Protein AF-U6DVF8-F1 (afdb_monomer_lite)

Organism: Neovison vison (NCBI:txid452646)

InterPro domains:
  IPR003130 Dynamin GTPase effector [PF02212] (19-79)
  IPR003130 Dynamin GTPase effector [SM00302] (17-79)
  IPR020850 GTPase effector domain [PS51388] (22-79)
  IPR022812 Dynamin [PTHR11566] (7-79)

Foldseek 3Di:
DPDPPVVVVVVVVPDPVVVVVVVVVVVVVVVVVVVVVVCCVVVVVVCCCVVPVVVVVCCVVPPVVVVQVPDPPVVVVVD

Sequence (79 aa):
TESDENGQAENFSMDPQLERQVETIRNLVDSYMSIINKCIRDLIPKTIMHLMINNVKDFINSELLAQLYSSEDQNTLME

Radius of gyration: 30.93 Å; chains: 1; bounding box: 48×21×90 Å

Structure (mmCIF, N/CA/C/O backbone):
data_AF-U6DVF8-F1
#
_entry.id   AF-U6DVF8-F1
#
loop_
_atom_site.group_PDB
_atom_site.id
_atom_site.type_symbol
_atom_site.label_atom_id
_atom_site.label_alt_id
_atom_site.label_comp_id
_atom_site.label_asym_id
_atom_site.label_entity_id
_atom_site.label_seq_id
_atom_site.pdbx_PDB_ins_code
_atom_site.Cartn_x
_atom_site.Cartn_y
_atom_site.Cartn_z
_atom_site.occupancy
_atom_site.B_iso_or_equiv
_atom_site.auth_seq_id
_atom_site.auth_comp_id
_atom_site.auth_asym_id
_atom_site.auth_atom_id
_atom_site.pdbx_PDB_model_num
ATOM 1 N N . THR A 1 1 ? -4.742 2.835 -60.206 1.00 39.56 1 THR A N 1
ATOM 2 C CA . THR A 1 1 ? -3.450 3.150 -59.562 1.00 39.56 1 THR A CA 1
ATOM 3 C C . THR A 1 1 ? -3.553 2.896 -58.062 1.00 39.56 1 THR A C 1
ATOM 5 O O . THR A 1 1 ? -3.167 3.740 -57.277 1.00 39.56 1 THR A O 1
ATOM 8 N N . GLU A 1 2 ? -4.104 1.747 -57.651 1.00 42.78 2 GLU A N 1
ATOM 9 C CA . GLU A 1 2 ? -4.485 1.463 -56.247 1.00 42.78 2 GLU A CA 1
ATOM 10 C C . GLU A 1 2 ? -3.836 0.167 -55.724 1.00 42.78 2 GLU A C 1
ATOM 12 O O . GLU A 1 2 ? -4.364 -0.495 -54.840 1.00 42.78 2 GLU A O 1
ATOM 17 N N . SER A 1 3 ? -2.698 -0.242 -56.295 1.00 47.59 3 SER A N 1
ATOM 18 C CA . SER A 1 3 ? -2.039 -1.513 -55.947 1.00 47.59 3 SER A CA 1
ATOM 19 C C . SER A 1 3 ? -0.683 -1.350 -55.249 1.00 47.59 3 SER A C 1
ATOM 21 O O . SER A 1 3 ? -0.085 -2.358 -54.895 1.00 47.59 3 SER A O 1
ATOM 23 N N . ASP A 1 4 ? -0.224 -0.118 -54.994 1.00 48.84 4 ASP A N 1
ATOM 24 C CA . ASP A 1 4 ? 1.127 0.146 -54.463 1.00 48.84 4 ASP A CA 1
ATOM 25 C C . ASP A 1 4 ? 1.176 0.553 -52.974 1.00 48.84 4 ASP A C 1
ATOM 27 O O . ASP A 1 4 ? 2.251 0.550 -52.379 1.00 48.84 4 ASP A O 1
ATOM 31 N N . GLU A 1 5 ? 0.043 0.846 -52.322 1.00 50.84 5 GLU A N 1
ATOM 32 C CA . GLU A 1 5 ? 0.043 1.254 -50.900 1.00 50.84 5 GLU A CA 1
ATOM 33 C C . GLU A 1 5 ? -0.000 0.062 -49.925 1.00 50.84 5 GLU A C 1
ATOM 35 O O . GLU A 1 5 ? 0.556 0.130 -48.828 1.00 50.84 5 GLU A O 1
ATOM 40 N N . ASN A 1 6 ? -0.574 -1.076 -50.335 1.00 48.31 6 ASN A N 1
ATOM 41 C CA . ASN A 1 6 ? -0.686 -2.263 -49.475 1.00 48.31 6 ASN A CA 1
ATOM 42 C C . ASN A 1 6 ? 0.633 -3.057 -49.348 1.00 48.31 6 ASN A C 1
ATOM 44 O O . ASN A 1 6 ? 0.772 -3.869 -48.441 1.00 48.31 6 ASN A O 1
ATOM 48 N N . GLY A 1 7 ? 1.615 -2.813 -50.227 1.00 48.00 7 GLY A N 1
ATOM 49 C CA . GLY A 1 7 ? 2.938 -3.453 -50.178 1.00 48.00 7 GLY A CA 1
ATOM 50 C C . GLY A 1 7 ? 3.954 -2.753 -49.264 1.00 48.00 7 GLY A C 1
ATOM 51 O O . GLY A 1 7 ? 4.976 -3.338 -48.915 1.00 48.00 7 GLY A O 1
ATOM 52 N N . GLN A 1 8 ? 3.698 -1.506 -48.849 1.00 50.69 8 GLN A N 1
ATOM 53 C CA . GLN A 1 8 ? 4.603 -0.772 -47.953 1.00 50.69 8 GLN A CA 1
ATOM 54 C C . GLN A 1 8 ? 4.385 -1.115 -46.475 1.00 50.69 8 GLN A C 1
ATOM 56 O O . GLN A 1 8 ? 5.359 -1.197 -45.730 1.00 50.69 8 GLN A O 1
ATOM 61 N N . ALA A 1 9 ? 3.144 -1.374 -46.049 1.00 53.62 9 ALA A N 1
ATOM 62 C CA . ALA A 1 9 ? 2.840 -1.735 -44.661 1.00 53.62 9 ALA A CA 1
ATOM 63 C C . ALA A 1 9 ? 3.451 -3.091 -44.251 1.00 53.62 9 ALA A C 1
ATOM 65 O O . ALA A 1 9 ? 3.959 -3.225 -43.138 1.00 53.62 9 ALA A O 1
ATOM 66 N N . GLU A 1 10 ? 3.483 -4.070 -45.161 1.00 51.84 10 GLU A N 1
ATOM 67 C CA . GLU A 1 10 ? 4.139 -5.364 -44.916 1.00 51.84 10 GLU A CA 1
ATOM 68 C C . GLU A 1 10 ? 5.674 -5.251 -44.880 1.00 51.84 10 GLU A C 1
ATOM 70 O O . GLU A 1 10 ? 6.324 -5.976 -44.129 1.00 51.84 10 GLU A O 1
ATOM 75 N N . ASN A 1 11 ? 6.264 -4.282 -45.591 1.00 52.91 11 ASN A N 1
ATOM 76 C CA . ASN A 1 11 ? 7.709 -4.028 -45.559 1.00 52.91 11 ASN A CA 1
ATOM 77 C C . ASN A 1 11 ? 8.185 -3.320 -44.274 1.00 52.91 11 ASN A C 1
ATOM 79 O O . ASN A 1 11 ? 9.329 -3.518 -43.872 1.00 52.91 11 ASN A O 1
ATOM 83 N N . PHE A 1 12 ? 7.334 -2.544 -43.588 1.00 55.84 12 PHE A N 1
ATOM 84 C CA . PHE A 1 12 ? 7.664 -1.986 -42.262 1.00 55.84 12 PHE A CA 1
ATOM 85 C C . PHE A 1 12 ? 7.680 -3.052 -41.157 1.00 55.84 12 PHE A C 1
ATOM 87 O O . PHE A 1 12 ? 8.388 -2.901 -40.163 1.00 55.84 12 PHE A O 1
ATOM 94 N N . SER A 1 13 ? 6.920 -4.138 -41.330 1.00 55.16 13 SER A N 1
ATOM 95 C CA . SER A 1 13 ? 6.832 -5.245 -40.369 1.00 55.16 13 SER A CA 1
ATOM 96 C C . SER A 1 13 ? 8.115 -6.085 -40.275 1.00 55.16 13 SER A C 1
ATOM 98 O O . SER A 1 13 ? 8.208 -6.924 -39.382 1.00 55.16 13 SER A O 1
ATOM 100 N N . MET A 1 14 ? 9.079 -5.892 -41.180 1.00 63.19 14 MET A N 1
ATOM 101 C CA . MET A 1 14 ? 10.283 -6.719 -41.312 1.00 63.19 14 MET A CA 1
ATOM 102 C C . MET A 1 14 ? 11.566 -5.878 -41.318 1.00 63.19 14 MET A C 1
ATOM 104 O O . MET A 1 14 ? 12.523 -6.225 -42.005 1.00 63.19 14 MET A O 1
ATOM 108 N N . ASP A 1 15 ? 11.606 -4.765 -40.578 1.00 81.06 15 ASP A N 1
ATOM 109 C CA . ASP A 1 15 ? 12.872 -4.087 -40.280 1.00 81.06 15 ASP A CA 1
ATOM 110 C C . ASP A 1 15 ? 13.464 -4.643 -38.966 1.00 81.06 15 ASP A C 1
ATOM 112 O O . ASP A 1 15 ? 12.948 -4.337 -37.882 1.00 81.06 15 ASP A O 1
ATOM 116 N N . PRO A 1 16 ? 14.565 -5.424 -39.015 1.00 86.38 16 PRO A N 1
ATOM 117 C CA . PRO A 1 16 ? 15.206 -5.977 -37.820 1.00 86.38 16 PRO A CA 1
ATOM 118 C C . PRO A 1 16 ? 15.657 -4.901 -36.823 1.00 86.38 16 PRO A C 1
ATOM 120 O O . PRO A 1 16 ? 15.802 -5.170 -35.627 1.00 86.38 16 PRO A O 1
ATOM 123 N N . GLN A 1 17 ? 15.906 -3.672 -37.293 1.00 89.38 17 GLN A N 1
ATOM 124 C CA . GLN A 1 17 ? 16.255 -2.556 -36.417 1.00 89.38 17 GLN A CA 1
ATOM 125 C C . GLN A 1 17 ? 15.044 -2.077 -35.614 1.00 89.38 17 GLN A C 1
ATOM 127 O O . GLN A 1 17 ? 15.168 -1.867 -34.403 1.00 89.38 17 GLN A O 1
ATOM 132 N N . LEU A 1 18 ? 13.881 -1.949 -36.258 1.00 89.94 18 LEU A N 1
ATOM 133 C CA . LEU A 1 18 ? 12.635 -1.565 -35.598 1.00 89.94 18 LEU A CA 1
ATOM 134 C C . LEU A 1 18 ? 12.216 -2.618 -34.567 1.00 89.94 18 LEU A C 1
ATOM 136 O O . LEU A 1 18 ? 11.881 -2.265 -33.439 1.00 89.94 18 LEU A O 1
ATOM 140 N N . GLU A 1 19 ? 12.323 -3.906 -34.899 1.00 90.12 19 GLU A N 1
ATOM 141 C CA . GLU A 1 19 ? 12.003 -4.996 -33.970 1.00 90.12 19 GLU A CA 1
ATOM 142 C C . GLU A 1 19 ? 12.856 -4.930 -32.690 1.00 90.12 19 GLU A C 1
ATOM 144 O O . GLU A 1 19 ? 12.329 -4.990 -31.574 1.00 90.12 19 GLU A O 1
ATOM 149 N N . ARG A 1 20 ? 14.168 -4.689 -32.828 1.00 93.81 20 ARG A N 1
ATOM 150 C CA . ARG A 1 20 ? 15.080 -4.508 -31.686 1.00 93.81 20 ARG A CA 1
ATOM 151 C C . ARG A 1 20 ? 14.742 -3.269 -30.850 1.00 93.81 20 ARG A C 1
ATOM 153 O O . ARG A 1 20 ? 14.875 -3.302 -29.621 1.00 93.81 20 ARG A O 1
ATOM 160 N N . GLN A 1 21 ? 1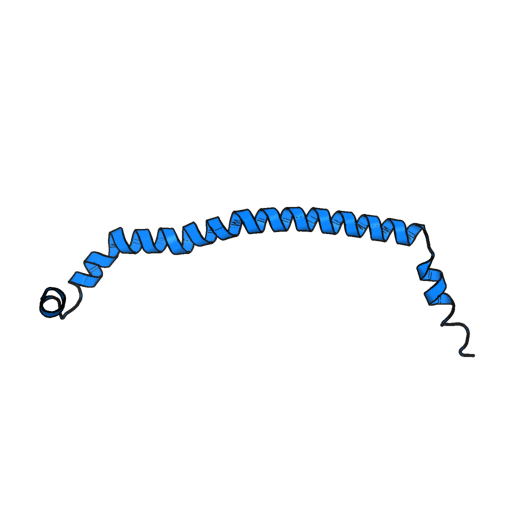4.336 -2.170 -31.486 1.00 95.69 21 GLN A N 1
ATOM 161 C CA . GLN A 1 21 ? 13.917 -0.959 -30.774 1.00 95.69 21 GLN A CA 1
ATOM 162 C C . GLN A 1 21 ? 12.630 -1.195 -29.986 1.00 95.69 21 GLN A C 1
ATOM 164 O O 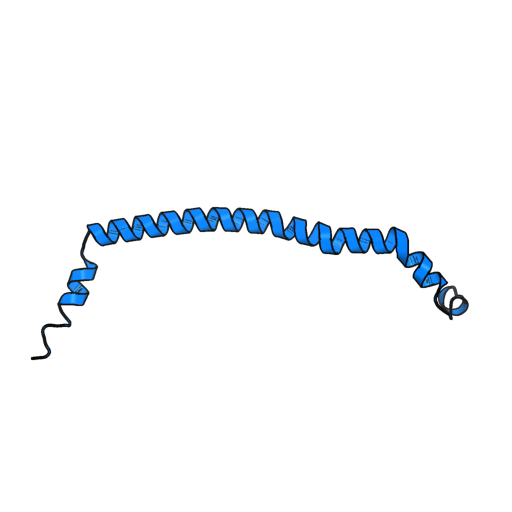. GLN A 1 21 ? 12.566 -0.835 -28.811 1.00 95.69 21 GLN A O 1
ATOM 169 N N . VAL A 1 22 ? 11.640 -1.855 -30.589 1.00 95.44 22 VAL A N 1
ATOM 170 C CA . VAL A 1 22 ? 10.390 -2.208 -29.909 1.00 95.44 22 VAL A CA 1
ATOM 171 C C . VAL A 1 22 ? 10.672 -3.114 -28.712 1.00 95.44 22 VAL A C 1
ATOM 173 O O . VAL A 1 22 ? 10.149 -2.867 -27.628 1.00 95.44 22 VAL A O 1
ATOM 176 N N . GLU A 1 23 ? 11.551 -4.105 -28.857 1.00 96.31 23 GLU A N 1
ATOM 177 C CA . GLU A 1 23 ? 11.942 -4.975 -27.745 1.00 96.31 23 GLU A CA 1
ATOM 178 C C . GLU A 1 23 ? 12.656 -4.203 -26.626 1.00 96.31 23 GLU A C 1
ATOM 180 O O . GLU A 1 23 ? 12.386 -4.407 -25.442 1.00 96.31 23 GLU A O 1
ATOM 185 N N . THR A 1 24 ? 13.508 -3.237 -26.975 1.00 97.62 24 THR A N 1
ATOM 186 C CA . THR A 1 24 ? 14.127 -2.341 -25.986 1.00 97.62 24 THR A CA 1
ATOM 187 C C . THR A 1 24 ? 13.065 -1.544 -25.224 1.00 97.62 24 THR A C 1
ATOM 189 O O . THR A 1 24 ? 13.125 -1.450 -23.999 1.00 97.62 24 THR A O 1
ATOM 192 N N . ILE A 1 25 ? 12.062 -1.010 -25.928 1.00 97.75 25 ILE A N 1
ATOM 193 C CA . ILE A 1 25 ? 10.963 -0.256 -25.316 1.00 97.75 25 ILE A CA 1
ATOM 194 C C . ILE A 1 25 ? 10.136 -1.151 -24.388 1.00 97.75 25 ILE A C 1
ATOM 196 O O . ILE A 1 25 ? 9.862 -0.735 -23.264 1.00 97.75 25 ILE A O 1
ATOM 200 N N . ARG A 1 26 ? 9.788 -2.381 -24.798 1.00 98.19 26 ARG A N 1
ATOM 201 C CA . ARG A 1 26 ? 9.062 -3.335 -23.937 1.00 98.19 26 ARG A CA 1
ATOM 202 C C . ARG A 1 26 ? 9.809 -3.586 -22.631 1.00 98.19 26 ARG A C 1
ATOM 204 O O . ARG A 1 26 ? 9.239 -3.402 -21.563 1.00 98.19 26 ARG A O 1
ATOM 211 N N . ASN A 1 27 ? 11.105 -3.883 -22.713 1.00 98.38 27 ASN A N 1
ATOM 212 C CA . ASN A 1 27 ? 11.931 -4.132 -21.531 1.00 98.38 27 ASN A CA 1
ATOM 213 C C . ASN A 1 27 ? 12.002 -2.917 -20.586 1.00 98.38 27 ASN A C 1
ATOM 215 O O . ASN A 1 27 ? 11.980 -3.069 -19.361 1.00 98.38 27 ASN A O 1
ATOM 219 N N . LEU A 1 28 ? 12.056 -1.697 -21.131 1.00 98.62 28 LEU A N 1
ATOM 220 C CA . LEU A 1 28 ? 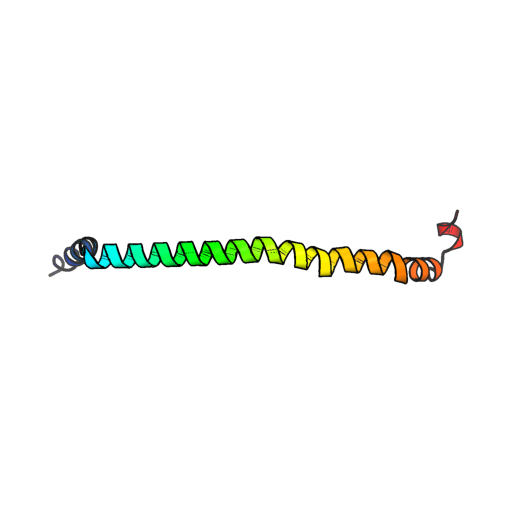12.018 -0.470 -20.329 1.00 98.62 28 LEU A CA 1
ATOM 221 C C . LEU A 1 28 ? 10.659 -0.268 -19.651 1.00 98.62 28 LEU A C 1
ATOM 223 O O . LEU A 1 28 ? 10.617 0.070 -18.466 1.00 98.62 28 LEU A O 1
ATOM 227 N N . VAL A 1 29 ? 9.564 -0.498 -20.378 1.00 98.69 29 VAL A N 1
ATOM 228 C CA . VAL A 1 29 ? 8.200 -0.409 -19.841 1.00 98.69 29 VAL A CA 1
ATOM 229 C C . VAL A 1 29 ? 7.999 -1.434 -18.728 1.00 98.69 29 VAL A C 1
ATOM 231 O O . VAL A 1 29 ? 7.547 -1.059 -17.648 1.00 98.69 29 VAL A O 1
ATOM 234 N N . ASP A 1 30 ? 8.407 -2.685 -18.929 1.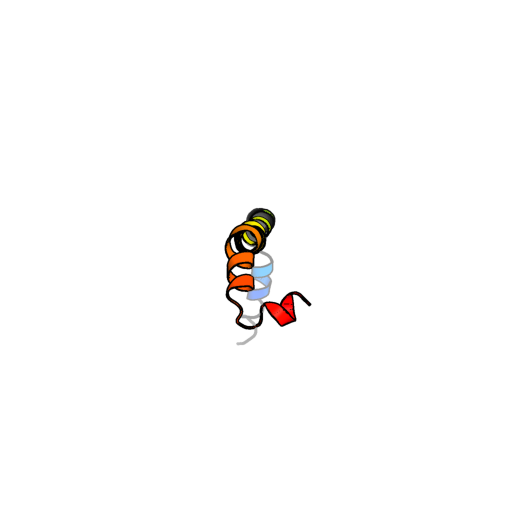00 98.50 30 ASP A N 1
ATOM 235 C CA . ASP A 1 30 ? 8.275 -3.747 -17.926 1.00 98.50 30 ASP A CA 1
ATOM 236 C C . ASP A 1 30 ? 9.077 -3.437 -16.657 1.00 98.50 30 ASP A C 1
ATOM 238 O O . ASP A 1 30 ? 8.580 -3.587 -15.534 1.00 98.50 30 ASP A O 1
ATOM 242 N N . SER A 1 31 ? 10.303 -2.931 -16.816 1.00 98.56 31 SER A N 1
ATOM 243 C CA . SER A 1 31 ? 11.135 -2.483 -15.696 1.00 98.56 31 SER A CA 1
ATOM 244 C C . SER A 1 31 ? 10.473 -1.340 -14.921 1.00 98.56 31 SER A C 1
ATOM 246 O O . SER A 1 31 ? 10.347 -1.401 -13.692 1.00 98.56 31 SER A O 1
ATOM 248 N N . TYR A 1 32 ? 9.970 -0.326 -15.629 1.00 98.75 32 TYR A N 1
ATOM 249 C CA . TYR A 1 32 ? 9.273 0.803 -15.019 1.00 98.75 32 TYR A CA 1
ATOM 250 C C . TYR A 1 32 ? 8.006 0.356 -14.281 1.00 98.75 32 TYR A C 1
ATOM 252 O O . TYR A 1 32 ? 7.783 0.734 -13.126 1.00 98.75 32 TYR A O 1
ATOM 260 N N . MET A 1 33 ? 7.215 -0.526 -14.893 1.00 98.69 33 MET A N 1
ATOM 261 C CA . MET A 1 33 ? 5.979 -1.021 -14.299 1.00 98.69 33 MET A CA 1
ATOM 262 C C . MET A 1 33 ? 6.239 -1.919 -13.087 1.00 98.69 33 MET A C 1
ATOM 264 O O . MET A 1 33 ? 5.481 -1.890 -12.118 1.00 98.69 33 MET A O 1
ATOM 268 N N . SER A 1 34 ? 7.353 -2.654 -13.069 1.00 98.62 34 SER A N 1
ATOM 269 C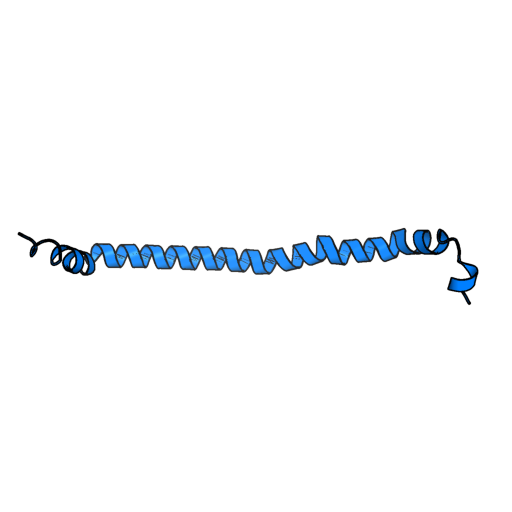 CA . SER A 1 34 ? 7.810 -3.391 -11.885 1.00 98.62 34 SER A CA 1
ATOM 270 C C . SER A 1 34 ? 8.098 -2.459 -10.702 1.00 98.62 34 SER A C 1
ATOM 272 O O . SER A 1 34 ? 7.683 -2.751 -9.575 1.00 98.62 34 SER A O 1
ATOM 274 N N . ILE A 1 35 ? 8.752 -1.316 -10.943 1.00 98.56 35 ILE A N 1
ATOM 275 C CA . ILE A 1 35 ? 9.018 -0.302 -9.909 1.00 98.56 35 ILE A CA 1
ATOM 276 C C . ILE A 1 35 ? 7.705 0.304 -9.410 1.00 98.56 35 ILE A C 1
ATOM 278 O O . ILE A 1 35 ? 7.473 0.320 -8.202 1.00 98.56 35 ILE A O 1
ATOM 282 N N . ILE A 1 36 ? 6.816 0.723 -10.315 1.00 98.81 36 ILE A N 1
ATOM 283 C CA . ILE A 1 36 ? 5.496 1.255 -9.946 1.00 98.81 36 ILE A CA 1
ATOM 284 C C . ILE A 1 36 ? 4.729 0.251 -9.088 1.00 98.81 36 ILE A C 1
ATOM 286 O O . ILE A 1 36 ? 4.234 0.604 -8.022 1.00 98.81 36 ILE A O 1
ATOM 290 N N . ASN A 1 37 ? 4.671 -1.014 -9.500 1.00 98.69 37 ASN A N 1
ATOM 291 C CA . ASN A 1 37 ? 3.961 -2.047 -8.755 1.00 98.69 37 ASN A CA 1
ATOM 292 C C . ASN A 1 37 ? 4.561 -2.279 -7.361 1.00 98.69 37 ASN A C 1
ATOM 294 O O . ASN A 1 37 ? 3.823 -2.544 -6.412 1.00 98.69 37 ASN A O 1
ATOM 298 N N . LYS A 1 38 ? 5.887 -2.162 -7.204 1.00 98.56 38 LYS A N 1
ATOM 299 C CA . LYS A 1 38 ? 6.526 -2.175 -5.878 1.00 98.56 38 LYS A CA 1
ATOM 300 C C . LYS A 1 38 ? 6.089 -0.971 -5.043 1.00 98.56 38 LYS A C 1
ATOM 302 O O . LYS A 1 38 ? 5.702 -1.169 -3.896 1.00 98.56 38 LYS A O 1
ATOM 307 N N . CYS A 1 39 ? 6.085 0.231 -5.618 1.00 98.69 39 CYS A N 1
ATOM 308 C CA . CYS A 1 39 ? 5.643 1.441 -4.927 1.00 98.69 39 CYS A CA 1
ATOM 309 C C . CYS A 1 39 ? 4.173 1.361 -4.505 1.00 98.69 39 CYS A C 1
ATOM 311 O O . CYS A 1 39 ? 3.860 1.676 -3.365 1.00 98.69 39 CYS A O 1
ATOM 313 N N . ILE A 1 40 ? 3.274 0.894 -5.376 1.00 98.56 40 ILE A N 1
ATOM 314 C CA . ILE A 1 40 ? 1.845 0.754 -5.054 1.00 98.56 40 ILE A CA 1
ATOM 315 C C . ILE A 1 40 ? 1.649 -0.233 -3.899 1.00 98.56 40 ILE A C 1
ATOM 317 O O . ILE A 1 40 ? 0.946 0.078 -2.939 1.00 98.56 40 ILE A O 1
ATOM 321 N N . ARG A 1 41 ? 2.298 -1.405 -3.956 1.00 98.44 41 ARG A N 1
ATOM 322 C CA . ARG A 1 41 ? 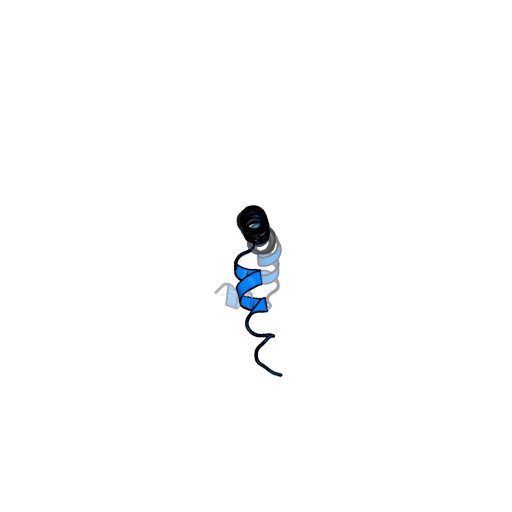2.190 -2.422 -2.895 1.00 98.44 41 ARG A CA 1
ATOM 323 C C . ARG A 1 41 ? 2.727 -1.951 -1.545 1.00 98.44 41 ARG A C 1
ATOM 325 O O . ARG A 1 41 ? 2.265 -2.448 -0.527 1.00 98.44 41 ARG A O 1
ATOM 332 N N . ASP A 1 42 ? 3.685 -1.031 -1.532 1.00 98.25 42 ASP A N 1
ATOM 333 C CA . ASP A 1 42 ? 4.229 -0.457 -0.300 1.00 98.25 42 ASP A CA 1
ATOM 334 C C . ASP A 1 42 ? 3.395 0.729 0.209 1.00 98.25 42 ASP A C 1
ATOM 336 O O . ASP A 1 42 ? 3.095 0.826 1.400 1.00 98.25 42 ASP A O 1
ATOM 340 N N . LEU A 1 43 ? 2.981 1.621 -0.692 1.00 98.62 43 LEU A N 1
ATOM 341 C CA . LEU A 1 43 ? 2.344 2.879 -0.326 1.00 98.62 43 LEU A CA 1
ATOM 342 C C . LEU A 1 43 ? 0.878 2.697 0.069 1.00 98.62 43 LEU A C 1
ATOM 344 O O . LEU A 1 43 ? 0.455 3.278 1.063 1.00 98.62 43 LEU A O 1
ATOM 348 N N . ILE A 1 44 ? 0.111 1.864 -0.643 1.00 98.50 44 ILE A N 1
ATOM 349 C CA . ILE A 1 44 ? -1.327 1.702 -0.372 1.00 98.50 44 ILE A CA 1
ATOM 350 C C . ILE A 1 44 ? -1.594 1.203 1.059 1.00 98.50 44 ILE A C 1
ATOM 352 O O . ILE A 1 44 ? -2.395 1.837 1.754 1.00 98.50 44 ILE A O 1
ATOM 356 N N . PRO A 1 45 ? -0.914 0.154 1.573 1.00 98.62 45 PRO A N 1
ATOM 357 C CA . PRO A 1 45 ? -1.100 -0.261 2.962 1.00 98.62 45 PRO A CA 1
ATOM 358 C C . PRO A 1 45 ? -0.733 0.834 3.969 1.00 98.62 45 PRO A C 1
ATOM 360 O O . PRO A 1 45 ? -1.438 1.007 4.962 1.00 98.62 45 PRO A O 1
ATOM 363 N N . LYS A 1 46 ? 0.325 1.615 3.706 1.00 98.56 46 LYS A N 1
ATOM 364 C CA . LYS A 1 46 ? 0.735 2.737 4.570 1.00 98.56 46 LYS A CA 1
ATOM 365 C C . LYS A 1 46 ? -0.307 3.851 4.580 1.00 98.56 46 LYS A C 1
ATOM 367 O O . LYS A 1 46 ? -0.617 4.384 5.642 1.00 98.56 46 LYS A O 1
ATOM 372 N N . THR A 1 47 ? -0.882 4.168 3.423 1.00 98.69 47 THR A N 1
ATOM 373 C CA . THR A 1 47 ? -1.952 5.159 3.299 1.00 98.69 47 THR A CA 1
ATOM 374 C C . THR A 1 47 ? -3.200 4.725 4.063 1.00 98.69 47 THR A C 1
ATOM 376 O O . THR A 1 47 ? -3.726 5.518 4.839 1.00 98.69 47 THR A O 1
ATOM 379 N N . ILE A 1 48 ? -3.644 3.470 3.917 1.00 98.62 48 ILE A N 1
ATOM 380 C CA . ILE A 1 48 ? -4.801 2.940 4.664 1.00 98.62 48 ILE A CA 1
ATOM 381 C C . ILE A 1 48 ? -4.523 2.957 6.170 1.00 98.62 48 ILE A C 1
ATOM 383 O O . ILE A 1 48 ? -5.358 3.408 6.954 1.00 98.62 48 ILE A O 1
ATOM 387 N N . MET A 1 49 ? -3.335 2.509 6.581 1.00 98.62 49 MET A N 1
ATOM 388 C CA . MET A 1 49 ? -2.939 2.518 7.985 1.00 98.62 49 MET A CA 1
ATOM 389 C C . MET A 1 49 ? -2.990 3.927 8.573 1.00 98.62 49 MET A C 1
ATOM 391 O O . MET A 1 49 ? -3.572 4.128 9.634 1.00 98.62 49 MET A O 1
ATOM 395 N N . HIS A 1 50 ? -2.409 4.905 7.882 1.00 98.00 50 HIS A N 1
ATOM 396 C CA . HIS A 1 50 ? -2.319 6.263 8.395 1.00 98.00 50 HIS A CA 1
ATOM 397 C C . HIS A 1 50 ? -3.670 6.986 8.390 1.00 98.00 50 HIS A C 1
ATOM 399 O O . HIS A 1 50 ? -4.055 7.563 9.403 1.00 98.00 50 HIS A O 1
ATOM 405 N N . LEU A 1 51 ? -4.397 6.942 7.271 1.00 98.25 51 LEU A N 1
ATOM 406 C CA . LEU A 1 51 ? -5.609 7.743 7.098 1.00 98.25 51 LEU A CA 1
ATOM 407 C C . LEU A 1 51 ? -6.849 7.112 7.721 1.00 98.25 51 LEU A C 1
ATOM 409 O O . LEU A 1 51 ? -7.737 7.839 8.147 1.00 98.25 51 LEU A O 1
ATOM 413 N N . MET A 1 52 ? -6.934 5.782 7.749 1.00 98.31 52 MET A N 1
ATOM 414 C CA . MET A 1 52 ? -8.137 5.088 8.203 1.00 98.31 52 MET A CA 1
ATOM 415 C C . MET A 1 52 ? -7.921 4.451 9.570 1.00 98.31 52 MET A C 1
ATOM 417 O O . MET A 1 52 ? -8.629 4.774 10.515 1.00 98.31 52 MET A O 1
ATOM 421 N N . ILE A 1 53 ? -6.923 3.572 9.699 1.00 98.38 53 ILE A N 1
ATOM 422 C CA . ILE A 1 53 ? -6.755 2.775 10.923 1.00 98.38 53 ILE A CA 1
ATOM 423 C C . ILE A 1 53 ? -6.321 3.655 12.094 1.00 98.38 53 ILE A C 1
ATOM 425 O O . ILE A 1 53 ? -6.954 3.630 13.147 1.00 98.38 53 ILE A O 1
ATOM 429 N N . ASN A 1 54 ? -5.259 4.442 11.918 1.00 97.94 54 ASN A N 1
ATOM 430 C CA . ASN A 1 54 ? -4.755 5.303 12.983 1.00 97.94 54 ASN A CA 1
ATOM 431 C C . ASN A 1 54 ? -5.768 6.395 13.333 1.00 97.94 54 ASN A C 1
ATOM 433 O O . ASN A 1 54 ? -6.006 6.628 14.509 1.00 97.94 54 ASN A O 1
ATOM 437 N N . ASN A 1 55 ? -6.434 6.981 12.335 1.00 97.31 55 ASN A N 1
ATOM 438 C CA . ASN A 1 55 ? -7.473 7.978 12.575 1.00 97.31 55 ASN A CA 1
ATOM 439 C C . ASN A 1 55 ? -8.639 7.416 13.415 1.00 97.31 55 ASN A C 1
ATOM 441 O O . ASN A 1 55 ? -8.995 8.000 14.434 1.00 97.31 55 ASN A O 1
ATOM 445 N N . VAL A 1 56 ? -9.175 6.240 13.060 1.00 98.00 56 VAL A N 1
ATOM 446 C CA . VAL A 1 56 ? -10.244 5.584 13.839 1.00 98.00 56 VAL A CA 1
ATOM 447 C C . VAL A 1 56 ? -9.759 5.199 15.235 1.00 98.00 56 VAL A C 1
ATOM 449 O O . VAL A 1 56 ? -10.485 5.368 16.213 1.00 98.00 56 VAL A O 1
ATOM 452 N N . LYS A 1 57 ? -8.526 4.701 15.357 1.00 97.94 57 LYS A N 1
ATOM 453 C CA . LYS A 1 57 ? -7.925 4.402 16.659 1.00 97.94 57 LYS A CA 1
ATOM 454 C C . LYS A 1 57 ? -7.865 5.655 17.537 1.00 97.94 57 LYS A C 1
ATOM 456 O O . LYS A 1 57 ? -8.213 5.582 18.713 1.00 97.94 57 LYS A O 1
ATOM 461 N N . ASP A 1 58 ? -7.424 6.780 16.989 1.00 97.31 58 ASP A N 1
ATOM 462 C CA . ASP A 1 58 ? -7.292 8.032 17.732 1.00 97.31 58 ASP A CA 1
ATOM 463 C C . ASP A 1 58 ? -8.665 8.588 18.127 1.00 97.31 58 ASP A C 1
ATOM 465 O O . ASP A 1 58 ? -8.843 8.991 19.278 1.00 97.31 58 ASP A O 1
ATOM 469 N N . PHE A 1 59 ? -9.655 8.488 17.233 1.00 97.06 59 PHE A N 1
ATOM 470 C CA . PHE A 1 59 ? -11.052 8.826 17.508 1.00 97.06 59 PHE A CA 1
ATOM 471 C C . PHE A 1 59 ? -11.624 8.015 18.678 1.00 97.06 59 PHE A C 1
ATOM 473 O O . PHE A 1 59 ? -12.176 8.583 19.620 1.00 97.06 59 PHE A O 1
ATOM 480 N N . ILE A 1 60 ? -11.450 6.689 18.665 1.00 97.19 60 ILE A N 1
ATOM 481 C CA . ILE A 1 60 ? -11.932 5.811 19.742 1.00 97.19 60 ILE A CA 1
ATOM 482 C C . ILE A 1 60 ? -11.290 6.185 21.082 1.00 97.19 60 ILE A C 1
ATOM 484 O O . ILE A 1 60 ? -11.977 6.224 22.101 1.00 97.19 60 ILE A O 1
ATOM 488 N N . ASN A 1 61 ? -9.985 6.469 21.088 1.00 94.94 61 ASN A N 1
ATOM 489 C CA . ASN A 1 61 ? -9.257 6.762 22.322 1.00 94.94 61 ASN A CA 1
ATOM 490 C C . ASN A 1 61 ? -9.528 8.169 22.871 1.00 94.94 61 ASN A C 1
ATOM 492 O O . ASN A 1 61 ? -9.476 8.353 24.085 1.00 94.94 61 ASN A O 1
ATOM 496 N N . SER A 1 62 ? -9.775 9.152 22.002 1.00 93.81 62 SER A N 1
ATOM 497 C CA . SER A 1 62 ? -9.763 10.570 22.390 1.00 93.81 62 SER A CA 1
ATOM 498 C C . SER A 1 62 ? -11.131 11.246 22.324 1.00 93.81 62 SER A C 1
ATOM 500 O O . SER A 1 62 ? -11.393 12.157 23.105 1.00 93.81 62 SER A O 1
ATOM 502 N N . GLU A 1 63 ? -12.008 10.826 21.412 1.00 93.56 63 GLU A N 1
ATOM 503 C CA . GLU A 1 63 ? -13.234 11.565 21.081 1.00 93.56 63 GLU A CA 1
ATOM 504 C C . GLU A 1 63 ? -14.511 10.780 21.387 1.00 93.56 63 GLU A C 1
ATOM 506 O O . GLU A 1 63 ? -15.497 11.367 21.834 1.00 93.56 63 GLU A O 1
ATOM 511 N N . LEU A 1 64 ? -14.496 9.455 21.211 1.00 93.69 64 LEU A N 1
ATOM 512 C CA . LEU A 1 64 ? -15.686 8.610 21.340 1.00 93.69 64 LEU A CA 1
ATOM 513 C C . LEU A 1 64 ? -16.388 8.774 22.693 1.00 93.69 64 LEU A C 1
ATOM 515 O O . LEU A 1 64 ? -17.606 8.917 22.744 1.00 93.69 64 LEU A O 1
ATOM 519 N N . LEU A 1 65 ? -15.628 8.788 23.791 1.00 90.25 65 LEU A N 1
ATOM 520 C CA . LEU A 1 65 ? -16.198 8.907 25.132 1.00 90.25 65 LEU A CA 1
ATOM 521 C C . LEU A 1 65 ? -16.919 10.248 25.323 1.00 90.25 65 LEU A C 1
ATOM 523 O O . LEU A 1 65 ? -18.030 10.285 25.846 1.00 90.25 65 LEU A O 1
ATOM 527 N N . ALA A 1 66 ? -16.309 11.340 24.858 1.00 89.25 66 ALA A N 1
ATOM 528 C CA . ALA A 1 66 ? -16.913 12.665 24.920 1.00 89.25 66 ALA A CA 1
ATOM 529 C C . ALA A 1 66 ? -18.203 12.725 24.091 1.00 89.25 66 ALA A C 1
ATOM 531 O O . ALA A 1 66 ? -19.196 13.284 24.551 1.00 89.25 66 ALA A O 1
ATOM 532 N N . GLN A 1 67 ? -18.219 12.096 22.911 1.00 89.00 67 GLN A N 1
ATOM 533 C CA . GLN A 1 67 ? -19.419 12.032 22.078 1.00 89.00 67 GLN A CA 1
ATOM 534 C C . GLN A 1 67 ? -20.551 11.240 22.740 1.00 89.00 67 GLN A C 1
ATOM 536 O O . GLN A 1 67 ? -21.686 11.716 22.762 1.00 89.00 67 GLN A O 1
ATOM 541 N N . LEU A 1 68 ? -20.252 10.083 23.338 1.00 88.00 68 LEU A N 1
ATOM 542 C CA . LEU A 1 68 ? -21.250 9.276 24.045 1.00 88.00 68 LEU A CA 1
ATOM 543 C C . LEU A 1 68 ? -21.843 10.028 25.247 1.00 88.00 68 LEU A C 1
ATOM 545 O O . LEU A 1 68 ? -23.058 10.024 25.424 1.00 88.00 68 LEU A O 1
ATOM 549 N N . TYR A 1 69 ? -21.024 10.744 26.023 1.00 85.00 69 TYR A N 1
ATOM 550 C CA . TYR A 1 69 ? -21.517 11.555 27.147 1.00 85.00 69 TYR A CA 1
ATOM 551 C C . TYR A 1 69 ? -22.218 12.850 26.726 1.00 85.00 69 TYR A C 1
ATOM 553 O O . TYR A 1 69 ? -22.988 13.403 27.503 1.00 85.00 69 TYR A O 1
ATOM 561 N N . SER A 1 70 ? -21.972 13.343 25.511 1.00 85.12 70 SER A N 1
ATOM 562 C CA . SER A 1 70 ? -22.700 14.493 24.961 1.00 85.12 70 SER A CA 1
ATOM 563 C C . SER A 1 70 ? -24.089 14.139 24.419 1.00 85.12 70 SER A C 1
ATOM 565 O O . SER A 1 70 ? -24.850 15.041 24.075 1.00 85.12 70 SER A O 1
ATOM 567 N N . SER A 1 71 ? -24.424 12.848 24.319 1.00 79.00 71 SER A N 1
ATOM 568 C CA . SER A 1 71 ? -25.733 12.417 23.834 1.00 79.00 71 SER A CA 1
ATOM 569 C C . SER A 1 71 ? -26.819 12.673 24.887 1.00 79.00 71 SER A C 1
ATOM 571 O O . SER A 1 71 ? -26.656 12.350 26.062 1.00 79.00 71 SER A O 1
ATOM 573 N N . GLU A 1 72 ? -27.933 13.281 24.466 1.00 66.50 72 GLU A N 1
ATOM 574 C CA . GLU A 1 72 ? -29.016 13.720 25.365 1.00 66.50 72 GLU A CA 1
ATOM 575 C C . GLU A 1 72 ? -29.754 12.563 26.062 1.00 66.50 72 GLU A C 1
ATOM 577 O O . GLU A 1 72 ? -30.456 12.793 27.044 1.00 66.50 72 GLU A O 1
ATOM 582 N N . ASP A 1 73 ? -29.569 11.322 25.603 1.00 78.69 73 ASP A N 1
ATOM 583 C CA . ASP A 1 73 ? -30.273 10.137 26.102 1.00 78.69 73 ASP A CA 1
ATOM 584 C C . ASP A 1 73 ? -29.340 9.145 26.817 1.00 78.69 73 ASP A C 1
ATOM 586 O O . ASP A 1 73 ? -29.337 7.936 26.583 1.00 78.69 73 ASP A O 1
ATOM 590 N N . GLN A 1 74 ? -28.489 9.676 27.694 1.00 73.06 74 GLN A N 1
ATOM 591 C CA . GLN A 1 74 ? -27.480 8.881 28.392 1.00 73.06 74 GLN A CA 1
ATOM 592 C C . GLN A 1 74 ? -28.093 7.798 29.301 1.00 73.06 74 GLN A C 1
ATOM 594 O O . GLN A 1 74 ? -27.488 6.747 29.491 1.00 73.06 74 GLN A O 1
ATOM 599 N N . ASN A 1 75 ? -29.284 8.039 29.861 1.00 72.62 75 ASN A N 1
ATOM 600 C CA . ASN A 1 75 ? -29.957 7.078 30.739 1.00 72.62 75 ASN A CA 1
ATOM 601 C C . ASN A 1 75 ? -30.440 5.852 29.958 1.00 72.62 75 ASN A C 1
ATOM 603 O O . ASN A 1 75 ? -30.123 4.740 30.356 1.00 72.62 75 ASN A O 1
ATOM 607 N N . THR A 1 76 ? -31.100 6.040 28.812 1.00 81.00 76 THR A N 1
ATOM 608 C CA . THR A 1 76 ? -31.525 4.923 27.949 1.00 81.00 76 THR A CA 1
ATOM 609 C C . THR A 1 76 ? -30.332 4.202 27.321 1.00 81.00 76 THR A C 1
ATOM 611 O O . THR A 1 76 ? -30.405 3.014 27.037 1.00 81.00 76 THR A O 1
ATOM 614 N N . LEU A 1 77 ? -29.214 4.902 27.102 1.00 79.31 77 LEU A N 1
ATOM 615 C CA . LEU A 1 77 ? -27.985 4.302 26.576 1.00 79.31 77 LEU A CA 1
ATOM 616 C C . LEU A 1 77 ? -27.272 3.385 27.590 1.00 79.31 77 LEU A C 1
ATOM 618 O O . LEU A 1 77 ? -26.523 2.499 27.180 1.00 79.31 77 LEU A O 1
ATOM 622 N N . MET A 1 78 ? -27.441 3.639 28.894 1.00 80.44 78 MET A N 1
ATOM 623 C CA . MET A 1 78 ? -26.786 2.899 29.984 1.00 80.44 78 MET A CA 1
ATOM 624 C C . MET A 1 78 ? -27.680 1.835 30.648 1.00 80.44 78 MET A C 1
ATOM 626 O O . MET A 1 78 ? -27.151 1.036 31.425 1.00 80.44 78 MET A O 1
ATOM 630 N N . GLU A 1 79 ? -28.991 1.840 30.384 1.00 69.31 79 GLU A N 1
ATOM 631 C CA . GLU A 1 79 ? -29.942 0.773 30.757 1.00 69.31 79 GLU A CA 1
ATOM 632 C C . GLU A 1 79 ? -29.860 -0.437 29.811 1.00 69.31 79 GLU A C 1
ATOM 634 O O . GLU A 1 79 ? -29.954 -1.577 30.327 1.00 69.31 79 GLU A O 1
#

pLDDT: mean 85.4, std 17.94, range [39.56, 98.81]

Secondary structure (DSSP, 8-state):
--SSSHHHHHHHTT-HHHHHHHHHHHHHHHHHHHHHHHHHHHHHHHHHIIIIIIHHHHHHHHTHHHHHHTSTTHHHHH-